Protein 1WCU (pdb70)

Radius of gyration: 14.12 Å; Cα contacts (8 Å, |Δi|>4): 412; chains: 1; bounding box: 32×27×38 Å

Structure (mmCIF, N/CA/C/O backbone):
data_1WCU
#
_entry.id   1WCU
#
_cell.length_a   30.054
_cell.length_b   57.512
_cell.length_c   76.130
_cell.angle_alpha   90.00
_cell.angle_beta   90.00
_cell.angle_gamma   90.00
#
_symmetry.space_group_name_H-M   'P 21 21 21'
#
loop_
_entity.id
_entity.type
_entity.pdbx_description
1 polymer 'NON-CATALYTIC PROTEIN 1'
2 non-polymer GLYCEROL
3 water water
#
loop_
_atom_site.group_PDB
_atom_site.id
_atom_site.type_symbol
_atom_site.label_atom_id
_atom_site.label_alt_id
_atom_site.label_comp_id
_atom_site.label_asym_id
_atom_site.label_entity_id
_atom_site.label_seq_id
_atom_site.pdbx_PDB_ins_code
_atom_site.Cartn_x
_atom_site.Cartn_y
_atom_site.Cartn_z
_atom_site.occupancy
_atom_site.B_iso_or_equiv
_atom_site.auth_seq_id
_atom_site.auth_comp_id
_atom_site.auth_asym_id
_atom_site.auth_atom_id
_atom_site.pdbx_PDB_model_num
ATOM 1 N N . VAL A 1 2 ? 17.375 53.489 -6.048 1.00 23.35 2 VAL A N 1
ATOM 2 C CA . VAL A 1 2 ? 16.468 53.072 -4.948 1.00 23.78 2 VAL A CA 1
ATOM 3 C C . VAL A 1 2 ? 16.580 54.073 -3.808 1.00 23.95 2 VAL A C 1
ATOM 4 O O . VAL A 1 2 ? 17.684 54.530 -3.487 1.00 24.58 2 VAL A O 1
ATOM 8 N N . SER A 1 3 ? 15.439 54.416 -3.210 1.00 23.85 3 SER A N 1
ATOM 9 C CA . SER A 1 3 ? 15.415 55.228 -1.988 1.00 23.71 3 SER A CA 1
ATOM 10 C C . SER A 1 3 ? 15.990 54.443 -0.803 1.00 23.30 3 SER A C 1
ATOM 11 O O . SER A 1 3 ? 16.264 53.241 -0.906 1.00 24.08 3 SER A O 1
ATOM 14 N N . ALA A 1 4 ? 16.177 55.130 0.319 1.00 22.38 4 ALA A N 1
ATOM 15 C CA . ALA A 1 4 ? 16.822 54.520 1.482 1.00 21.40 4 ALA A CA 1
ATOM 16 C C . ALA A 1 4 ? 16.010 53.338 1.990 1.00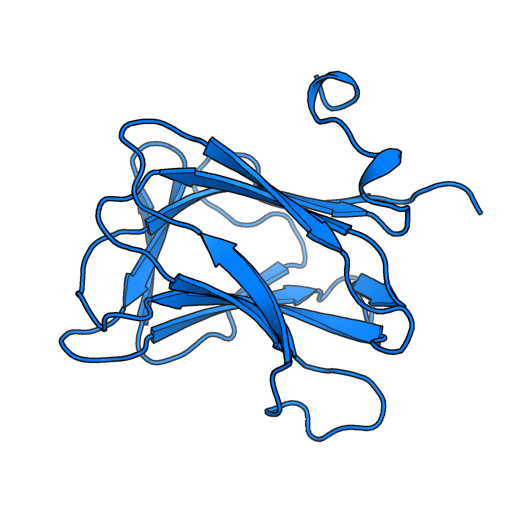 20.45 4 ALA A C 1
ATOM 17 O O . ALA A 1 4 ? 14.789 53.397 2.088 1.00 20.71 4 ALA A O 1
ATOM 19 N N . THR A 1 5 ? 16.712 52.253 2.288 1.00 19.25 5 THR A N 1
ATOM 20 C CA . THR A 1 5 ? 16.121 51.061 2.852 1.00 19.03 5 THR A CA 1
ATOM 21 C C . THR A 1 5 ? 16.712 50.926 4.248 1.00 17.81 5 THR A C 1
ATOM 22 O O . THR A 1 5 ? 17.916 51.116 4.404 1.00 17.36 5 THR A O 1
ATOM 26 N N . TYR A 1 6 ? 15.886 50.565 5.236 1.00 16.98 6 TYR A N 1
ATOM 27 C CA . TYR A 1 6 ? 16.334 50.434 6.626 1.00 16.12 6 TYR A CA 1
ATOM 28 C C . TYR A 1 6 ? 16.307 48.998 7.109 1.00 14.48 6 TYR A C 1
ATOM 29 O O . TYR A 1 6 ? 15.361 48.250 6.824 1.00 14.79 6 TYR A O 1
ATOM 38 N N . SER A 1 7 ? 17.346 48.628 7.849 1.00 12.21 7 SER A N 1
ATOM 39 C CA . SER A 1 7 ? 17.404 47.370 8.603 1.00 12.70 7 SER A CA 1
ATOM 40 C C . SER A 1 7 ? 17.353 47.748 10.080 1.00 11.14 7 SER A C 1
ATOM 41 O O . SER A 1 7 ? 18.316 48.321 10.592 1.00 11.18 7 SER A O 1
ATOM 44 N N . VAL A 1 8 ? 16.263 47.406 10.761 1.00 10.20 8 VAL A N 1
ATOM 45 C CA . VAL A 1 8 ? 16.104 47.719 12.186 1.00 9.91 8 VAL A CA 1
ATOM 46 C C . VAL A 1 8 ? 16.587 46.504 12.977 1.00 9.80 8 VAL A C 1
ATOM 47 O O . VAL A 1 8 ? 15.921 45.471 13.022 1.00 9.99 8 VAL A O 1
ATOM 51 N N . VAL A 1 9 ? 17.754 46.626 13.602 1.00 8.61 9 VAL A N 1
ATOM 52 C CA . VAL A 1 9 ? 18.415 45.485 14.248 1.00 8.61 9 VAL A CA 1
ATOM 53 C C . VAL A 1 9 ? 17.853 45.249 15.656 1.00 8.62 9 VAL A C 1
ATOM 54 O O . VAL A 1 9 ? 17.612 44.117 16.080 1.00 8.38 9 VAL A O 1
ATOM 58 N N . TYR A 1 10 ? 17.644 46.354 16.360 1.00 8.05 10 TYR A N 1
ATOM 59 C CA . TYR A 1 10 ? 17.176 46.339 17.738 1.00 8.64 10 TYR A CA 1
ATOM 60 C C . TYR A 1 10 ? 16.519 47.663 18.085 1.00 8.82 10 TYR A C 1
ATOM 61 O O . TYR A 1 10 ? 17.103 48.716 17.816 1.00 8.90 10 TYR A O 1
ATOM 70 N N . GLU A 1 11 ? 15.326 47.632 18.673 1.00 9.42 11 GLU A N 1
ATOM 71 C CA . GLU A 1 11 ? 14.665 48.845 19.147 1.00 9.55 11 GLU A CA 1
ATOM 72 C C . GLU A 1 11 ? 14.809 48.956 20.660 1.00 8.94 11 GLU A C 1
ATOM 73 O O . GLU A 1 11 ? 15.686 49.673 21.142 1.00 8.47 11 GLU A O 1
ATOM 79 N N . THR A 1 12 ? 13.969 48.219 21.384 1.00 8.56 12 THR A N 1
ATOM 80 C CA . THR A 1 12 ? 14.028 48.067 22.834 1.00 8.80 12 THR A CA 1
ATOM 81 C C . THR A 1 12 ? 13.634 46.610 23.146 1.00 8.73 12 THR A C 1
ATOM 82 O O . THR A 1 12 ? 13.445 45.816 22.222 1.00 9.08 12 THR A O 1
ATOM 86 N N . GLY A 1 13 ? 13.511 46.250 24.421 1.00 9.30 13 GLY A N 1
ATOM 87 C CA . GLY A 1 13 ? 13.112 44.896 24.785 1.00 9.88 13 GLY A CA 1
ATOM 88 C C . GLY A 1 13 ? 14.269 43.937 24.990 1.00 10.29 13 GLY A C 1
ATOM 89 O O . GLY A 1 13 ? 15.427 44.358 25.156 1.00 9.77 13 GLY A O 1
ATOM 90 N N . LYS A 1 14 ? 13.949 42.651 24.984 1.00 11.00 14 LYS A N 1
ATOM 91 C CA . LYS A 1 14 ? 14.886 41.633 25.438 1.00 12.39 14 LYS A CA 1
ATOM 92 C C . LYS A 1 14 ? 15.426 40.726 24.342 1.00 12.24 14 LYS A C 1
ATOM 93 O O . LYS A 1 14 ? 16.015 39.695 24.627 1.00 13.15 14 LYS A O 1
ATOM 99 N N . LYS A 1 15 ? 15.267 41.123 23.093 1.00 12.11 15 LYS A N 1
ATOM 100 C CA . LYS A 1 15 ? 15.866 40.355 22.016 1.00 12.93 15 LYS A CA 1
ATOM 101 C C . LYS A 1 15 ? 16.214 41.196 20.800 1.00 12.00 15 LYS A C 1
ATOM 102 O O . LYS A 1 15 ? 15.614 42.230 20.541 1.00 12.04 15 LYS A O 1
ATOM 108 N N . LEU A 1 16 ? 17.197 40.724 20.046 1.00 12.40 16 LEU A N 1
ATOM 109 C CA . LEU A 1 16 ? 17.429 41.256 18.712 1.00 11.94 16 LEU A CA 1
ATOM 110 C C . LEU A 1 16 ? 16.230 40.959 17.830 1.00 12.33 16 LEU A C 1
ATOM 111 O O . LEU A 1 16 ? 15.507 39.977 18.050 1.00 12.38 16 LEU A O 1
ATOM 116 N N . ASN A 1 17 ? 15.998 41.793 16.828 1.00 12.27 17 ASN A N 1
ATOM 117 C CA . ASN A 1 17 ? 14.974 41.503 15.835 1.00 12.67 17 ASN A CA 1
ATOM 118 C C . ASN A 1 17 ? 15.293 40.267 15.001 1.00 12.21 17 ASN A C 1
ATOM 119 O O . ASN A 1 17 ? 16.438 39.795 14.963 1.00 10.70 17 AS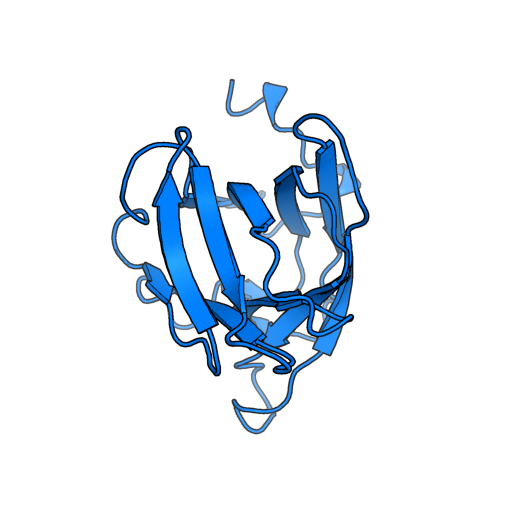N A O 1
ATOM 124 N N . SER A 1 18 ? 14.265 39.742 14.338 1.00 13.05 18 SER A N 1
ATOM 125 C CA . SER A 1 18 ? 14.399 38.529 13.532 1.00 13.28 18 SER A CA 1
ATOM 126 C C . SER A 1 18 ? 15.543 38.646 12.533 1.00 11.85 18 SER A C 1
ATOM 127 O O . SER A 1 18 ? 15.639 39.629 11.802 1.00 12.87 18 SER A O 1
ATOM 130 N N . GLY A 1 19 ? 16.405 37.630 12.509 1.00 12.26 19 GLY A N 1
ATOM 131 C CA . GLY A 1 19 ? 17.472 37.532 11.510 1.00 11.75 19 GLY A CA 1
ATOM 132 C C . GLY A 1 19 ? 18.736 38.332 11.802 1.00 11.09 19 GLY A C 1
ATOM 133 O O . GLY A 1 19 ? 19.511 38.605 10.889 1.00 11.18 19 GLY A O 1
ATOM 134 N N . PHE A 1 20 ? 18.950 38.682 13.067 1.00 10.62 20 PHE A N 1
ATOM 135 C CA . PHE A 1 20 ? 20.197 39.309 13.523 1.00 10.80 20 PHE A CA 1
ATOM 136 C C . PHE A 1 20 ? 20.755 38.482 14.659 1.00 11.55 20 PHE A C 1
ATOM 137 O O . PHE A 1 20 ? 20.004 37.926 15.468 1.00 13.17 20 PHE A O 1
ATOM 145 N N . ASP A 1 21 ? 22.075 38.360 14.707 1.00 10.54 21 ASP A N 1
ATOM 146 C CA . ASP A 1 21 ? 22.734 37.553 15.738 1.00 10.25 21 ASP A CA 1
ATOM 147 C C . ASP A 1 21 ? 24.011 38.273 16.172 1.00 9.79 21 ASP A C 1
ATOM 148 O O . ASP A 1 21 ? 24.552 39.090 15.443 1.00 10.31 21 ASP A O 1
ATOM 153 N N . ASN A 1 22 ? 24.485 37.970 17.372 1.00 8.65 22 ASN A N 1
ATOM 154 C CA . ASN A 1 22 ? 25.712 38.534 17.899 1.00 8.51 22 ASN A CA 1
ATOM 155 C C . ASN A 1 22 ? 26.858 37.554 17.713 1.00 7.95 22 ASN A C 1
ATOM 156 O O . ASN A 1 22 ? 26.847 36.457 18.293 1.00 8.28 22 ASN A O 1
ATOM 161 N N . TRP A 1 23 ? 27.823 37.949 16.885 1.00 7.18 23 TRP A N 1
ATOM 162 C CA . TRP A 1 23 ? 29.058 37.200 16.613 1.00 7.44 23 TRP A CA 1
ATOM 163 C C . TRP A 1 23 ? 30.299 37.925 17.201 1.00 7.46 23 TRP A C 1
ATOM 164 O O . TRP A 1 23 ? 31.408 37.893 16.649 1.00 8.05 23 TRP A O 1
ATOM 175 N N . GLY A 1 24 ? 30.092 38.596 18.335 1.00 7.78 24 GLY A N 1
ATOM 176 C CA . GLY A 1 24 ? 31.172 39.321 19.001 1.00 8.09 24 GLY A CA 1
ATOM 177 C C . GLY A 1 24 ? 32.137 38.441 19.757 1.00 8.50 24 GLY A C 1
ATOM 178 O O . GLY A 1 24 ? 32.187 37.251 19.558 1.00 9.68 24 GLY A O 1
ATOM 179 N N . TRP A 1 25 ? 32.939 39.042 20.616 1.00 7.73 25 TRP A N 1
ATOM 180 C CA . TRP A 1 25 ? 34.026 38.341 21.272 1.00 7.99 25 TRP A CA 1
ATOM 181 C C . TRP A 1 25 ? 34.408 39.024 22.583 1.00 8.22 25 TRP A C 1
ATOM 182 O O . TRP A 1 25 ? 34.213 40.218 22.771 1.00 7.77 25 TRP A O 1
ATOM 193 N N . ASP A 1 26 ? 34.946 38.222 23.499 1.00 8.21 26 ASP A N 1
ATOM 194 C CA . ASP A 1 26 ? 35.483 38.720 24.771 1.00 8.12 26 ASP A CA 1
ATOM 195 C C . ASP A 1 26 ? 34.464 39.605 25.518 1.00 7.68 26 ASP A C 1
ATOM 196 O O . ASP A 1 26 ? 34.809 40.606 26.137 1.00 7.71 26 ASP A O 1
ATOM 201 N N . SER A 1 27 ? 33.212 39.181 25.493 1.00 8.19 27 SER A N 1
ATOM 202 C CA . SER A 1 27 ? 32.124 39.984 26.043 1.00 8.25 27 SER A CA 1
ATOM 203 C C . SER A 1 27 ? 30.882 39.166 26.304 1.00 8.56 27 SER A C 1
ATOM 204 O O . SER A 1 27 ? 30.792 38.003 25.898 1.00 8.85 27 SER A O 1
ATOM 207 N N . LYS A 1 28 ? 29.914 39.792 26.972 1.00 9.21 28 LYS A N 1
ATOM 208 C CA . LYS A 1 28 ? 28.593 39.190 27.127 1.00 10.35 28 LYS A CA 1
ATOM 209 C C . LYS A 1 28 ? 27.560 40.287 26.724 0.0000 8.63 28 LYS A C 1
ATOM 210 O O . LYS A 1 28 ? 27.648 41.449 27.081 1.00 10.31 28 LYS A O 1
ATOM 216 N N . MET A 1 29 ? 26.664 39.845 25.845 1.00 9.58 29 MET A N 1
ATOM 217 C CA . MET A 1 29 ? 25.498 40.632 25.463 1.00 9.78 29 MET A CA 1
ATOM 218 C C . MET A 1 29 ? 24.330 40.234 26.340 1.00 9.26 29 MET A C 1
ATOM 219 O O . MET A 1 29 ? 23.999 39.045 26.430 1.00 10.83 29 MET A O 1
ATOM 224 N N . SER A 1 30 ? 23.742 41.212 27.012 1.00 9.04 30 SER A N 1
ATOM 225 C CA . SER A 1 30 ? 22.580 40.979 27.850 1.00 9.02 30 SER A CA 1
ATOM 226 C C . SER A 1 30 ? 21.515 42.015 27.555 1.00 9.01 30 SER A C 1
ATOM 227 O O . SER A 1 30 ? 21.723 42.905 26.723 1.00 9.18 30 SER A O 1
ATOM 230 N N . PHE A 1 31 ? 20.381 41.891 28.238 1.00 9.89 31 PHE A N 1
ATOM 231 C CA . PHE A 1 31 ? 19.253 42.785 28.051 1.00 10.40 31 PHE A CA 1
ATOM 232 C C . PHE A 1 31 ? 18.742 43.247 29.410 1.00 11.26 31 PHE A C 1
ATOM 233 O O . PHE A 1 31 ? 18.207 42.451 30.183 1.00 12.81 31 PHE A O 1
ATOM 241 N N . LYS A 1 32 ? 18.975 44.521 29.701 1.00 11.63 32 LYS A N 1
ATOM 242 C CA . LYS A 1 32 ? 18.605 45.111 30.989 1.00 11.99 32 LYS A CA 1
ATOM 243 C C . LYS A 1 32 ? 18.262 46.562 30.782 1.00 12.28 32 LYS A C 1
ATOM 244 O O . LYS A 1 32 ? 18.743 47.187 29.833 1.00 11.58 32 LYS A O 1
ATOM 250 N N . ASP A 1 33 ? 17.431 47.122 31.660 1.00 12.82 33 ASP A N 1
ATOM 251 C CA . ASP A 1 33 ? 17.056 48.524 31.572 1.00 12.56 33 ASP A CA 1
ATOM 252 C C . ASP A 1 33 ? 16.522 48.856 30.178 1.00 11.87 33 ASP A C 1
ATOM 253 O O . ASP A 1 33 ? 16.777 49.927 29.627 1.00 11.04 33 ASP A O 1
ATOM 261 N N . ASN A 1 34 ? 15.759 47.917 29.631 1.00 10.61 34 ASN A N 1
ATOM 262 C CA . ASN A 1 34 ? 15.103 48.076 28.330 1.00 10.20 34 ASN A CA 1
ATOM 263 C C . ASN A 1 34 ? 16.051 48.495 27.220 1.00 9.88 34 ASN A C 1
ATOM 264 O O . ASN A 1 34 ? 15.718 49.316 26.367 1.00 10.03 34 ASN A O 1
ATOM 269 N N . SER A 1 35 ? 17.239 47.898 27.241 1.00 9.42 35 SER A N 1
ATOM 270 C CA . SER A 1 35 ? 18.279 48.132 26.258 1.00 9.49 35 SER A CA 1
ATOM 271 C C . SER A 1 35 ? 19.050 46.850 25.987 1.00 9.14 35 SER A C 1
ATOM 272 O O . SER A 1 35 ? 18.919 45.862 26.705 1.00 8.76 35 SER A O 1
ATOM 276 N N . LEU A 1 36 ? 19.856 46.897 24.924 1.00 8.38 36 LEU A N 1
ATOM 277 C CA . LEU A 1 36 ? 20.806 45.854 24.568 1.00 8.54 36 LEU A CA 1
ATOM 278 C C . LEU A 1 36 ? 22.101 46.279 25.214 1.00 8.33 36 LEU A C 1
ATOM 279 O O . LEU A 1 36 ? 22.554 47.400 25.015 1.00 8.77 36 LEU A O 1
ATOM 284 N N . VAL A 1 37 ? 22.696 45.398 25.995 1.00 8.09 37 VAL A N 1
ATOM 285 C CA . VAL A 1 37 ? 23.860 45.753 26.808 1.00 8.08 37 VAL A CA 1
ATOM 286 C C . VAL A 1 37 ? 25.087 44.955 26.382 1.00 8.03 37 VAL A C 1
ATOM 287 O O . VAL A 1 37 ? 25.062 43.717 26.376 1.00 8.59 37 VAL A O 1
ATOM 291 N N . LEU A 1 38 ? 26.159 45.675 26.055 1.00 7.32 38 LEU A N 1
ATOM 292 C CA . LEU A 1 38 ? 27.502 45.095 25.907 1.00 7.54 38 LEU A CA 1
ATOM 293 C C . LEU A 1 38 ? 28.248 45.288 27.206 1.00 7.18 38 LEU A C 1
ATOM 294 O O . LEU A 1 38 ? 28.404 46.425 27.660 1.00 7.14 38 LEU A O 1
ATOM 299 N N . THR A 1 39 ? 28.725 44.193 27.790 1.00 7.77 39 THR A N 1
ATOM 300 C CA . THR A 1 39 ? 29.687 44.270 28.884 1.00 8.34 39 THR A CA 1
ATOM 301 C C . THR A 1 39 ? 30.912 43.463 28.465 1.00 7.95 39 THR A C 1
ATOM 302 O O . THR A 1 39 ? 30.836 42.237 28.328 1.00 8.56 39 THR A O 1
ATOM 306 N N . ALA A 1 40 ? 32.018 44.145 28.182 1.00 7.98 40 ALA A N 1
ATOM 307 C CA . ALA A 1 40 ? 33.260 43.447 27.823 1.00 8.45 40 ALA A CA 1
ATOM 308 C C . ALA A 1 40 ? 33.748 42.673 29.037 1.00 8.23 40 ALA A C 1
ATOM 309 O O . ALA A 1 40 ? 33.599 43.137 30.165 1.00 8.69 40 ALA A O 1
ATOM 311 N N . ASP A 1 41 ? 34.334 41.503 28.813 1.00 7.96 41 ASP A N 1
ATOM 312 C CA . ASP A 1 41 ? 34.850 40.685 29.910 1.00 8.99 41 ASP A CA 1
ATOM 313 C C . ASP A 1 41 ? 35.968 41.464 30.619 1.00 9.35 41 ASP A C 1
ATOM 314 O O . ASP A 1 41 ? 36.587 42.359 30.031 1.00 8.57 41 ASP A O 1
ATOM 319 N N . PRO A 1 42 ? 36.224 41.151 31.897 1.00 9.77 42 PRO A N 1
ATOM 320 C CA . PRO A 1 42 ? 37.231 41.907 32.626 1.00 10.28 42 PRO A CA 1
ATOM 321 C C . PRO A 1 42 ? 38.569 42.040 31.894 1.00 10.35 42 PRO A C 1
ATOM 322 O O . PRO A 1 42 ? 39.138 41.057 31.423 1.00 10.89 42 PRO A O 1
ATOM 326 N N . ASP A 1 43 ? 39.036 43.286 31.796 1.00 10.71 43 ASP A N 1
ATOM 327 C CA . ASP A 1 43 ? 40.311 43.665 31.166 1.00 10.81 43 ASP A CA 1
ATOM 328 C C . ASP A 1 43 ? 40.404 43.389 29.666 1.00 9.98 43 ASP A C 1
ATOM 329 O O . ASP A 1 43 ? 41.485 43.486 29.093 1.00 10.09 43 ASP A O 1
ATOM 334 N N . GLU A 1 44 ? 39.272 43.114 29.010 1.00 9.22 44 GLU A N 1
ATOM 335 C CA . GLU A 1 44 ? 39.282 42.816 27.574 1.00 9.15 44 GLU A CA 1
ATOM 336 C C . GLU A 1 44 ? 38.675 43.907 26.705 1.00 8.34 44 GLU A C 1
ATOM 337 O O . GLU A 1 44 ? 37.746 44.615 27.105 1.00 8.22 44 GLU A O 1
ATOM 343 N N . TYR A 1 45 ? 39.208 44.021 25.491 1.00 7.90 45 TYR A N 1
ATOM 344 C CA . TYR A 1 45 ? 38.714 44.903 24.430 1.00 8.19 45 TYR A CA 1
ATOM 345 C C . TYR A 1 45 ? 37.575 44.150 23.767 1.00 8.31 45 TYR A C 1
ATOM 346 O O . TYR A 1 45 ? 37.695 43.657 22.652 1.00 8.61 45 TYR A O 1
ATOM 355 N N . GLY A 1 46 ? 36.463 44.043 24.485 1.00 7.18 46 GLY A N 1
ATOM 356 C CA . GLY A 1 46 ? 35.362 43.190 24.075 1.00 7.48 46 GLY A CA 1
ATOM 357 C C . GLY A 1 46 ? 34.365 43.903 23.197 1.00 7.24 46 GLY A C 1
ATOM 358 O O . GLY A 1 46 ? 34.235 45.123 23.273 1.00 7.74 46 GLY A O 1
ATOM 359 N N . ALA A 1 47 ? 33.637 43.121 22.414 1.00 6.77 47 ALA A N 1
ATOM 360 C CA . ALA A 1 47 ? 32.735 43.641 21.388 1.00 7.07 47 ALA A CA 1
ATOM 361 C C . ALA A 1 47 ? 31.467 42.834 21.253 1.00 7.05 47 ALA A C 1
ATOM 362 O O . ALA A 1 47 ? 31.469 41.618 21.451 1.00 7.01 47 ALA A O 1
ATOM 364 N N . ILE A 1 48 ? 30.401 43.510 20.829 1.00 6.75 48 ILE A N 1
ATOM 365 C CA . ILE A 1 48 ? 29.335 42.827 20.096 1.00 7.11 48 ILE A CA 1
ATOM 366 C C . ILE A 1 48 ? 29.593 43.022 18.603 1.00 6.91 48 ILE A C 1
ATOM 367 O O . ILE A 1 48 ? 30.240 43.993 18.193 1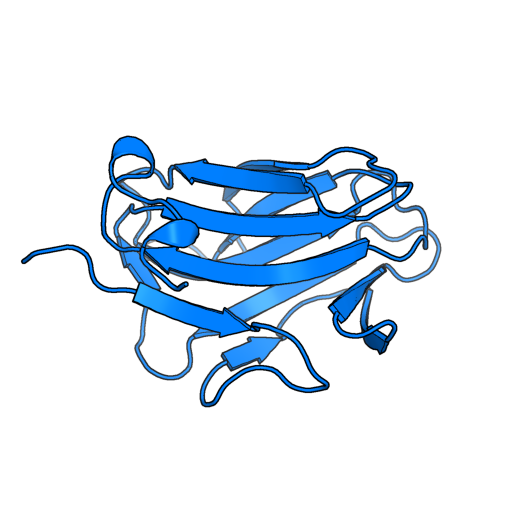.00 7.06 48 ILE A O 1
ATOM 372 N N . SER A 1 49 ? 29.132 42.087 17.787 1.00 6.82 49 SER A N 1
ATOM 373 C CA . SER A 1 49 ? 29.220 42.228 16.332 1.00 6.60 49 SER A CA 1
ATOM 374 C C . SER A 1 49 ? 27.913 41.691 15.747 1.00 6.62 49 SER A C 1
ATOM 375 O O . SER A 1 49 ? 27.654 40.476 15.759 1.00 6.99 49 SER A O 1
ATOM 378 N N . LEU A 1 50 ? 27.061 42.606 15.296 1.00 6.37 50 LEU A N 1
ATOM 379 C CA . LEU A 1 50 ? 25.692 42.262 14.971 1.00 6.95 50 LEU A CA 1
ATOM 380 C C . LEU A 1 50 ? 25.610 41.909 13.492 1.00 6.52 50 LEU A C 1
ATOM 381 O O . LEU A 1 50 ? 25.705 42.778 12.606 1.00 6.25 50 LEU A O 1
ATOM 386 N N . LYS A 1 51 ? 25.468 40.611 13.262 1.00 7.07 51 LYS A N 1
ATOM 387 C CA . LYS A 1 51 ? 25.457 39.978 11.938 1.00 7.29 51 LYS A CA 1
ATOM 388 C C . LYS A 1 51 ? 24.049 39.949 11.365 1.00 7.73 51 LYS A C 1
ATOM 389 O O . LYS A 1 51 ? 23.102 39.558 12.040 1.00 7.45 51 LYS A O 1
ATOM 395 N N . ASN A 1 52 ? 23.936 40.397 10.115 1.00 8.39 52 ASN A N 1
ATOM 396 C CA . ASN A 1 52 ? 22.695 40.308 9.342 1.00 9.11 52 ASN A CA 1
ATOM 397 C C . ASN A 1 52 ? 22.592 38.927 8.708 1.00 9.39 52 ASN A C 1
ATOM 398 O O . ASN A 1 52 ? 23.396 38.583 7.847 1.00 9.96 52 ASN A O 1
ATOM 403 N N . LEU A 1 53 ? 21.594 38.157 9.145 1.00 10.05 53 LEU A N 1
ATOM 404 C CA . LEU A 1 53 ? 21.293 36.843 8.573 1.00 11.56 53 LEU A CA 1
ATOM 405 C C . LEU A 1 53 ? 20.155 36.889 7.562 1.00 12.86 53 LEU A C 1
ATOM 406 O O . LEU A 1 53 ? 19.833 35.863 6.959 1.00 14.60 53 LEU A O 1
ATOM 411 N N . ASN A 1 54 ? 19.559 38.061 7.370 1.00 13.11 54 ASN A N 1
ATOM 412 C CA . ASN A 1 54 ? 18.452 38.209 6.417 1.00 13.96 54 ASN A CA 1
ATOM 413 C C . ASN A 1 54 ? 18.993 38.317 4.989 1.00 15.23 54 ASN A C 1
ATOM 414 O O . ASN A 1 54 ? 18.442 37.725 4.046 1.00 17.18 54 ASN A O 1
ATOM 419 N N . SER A 1 55 ? 20.083 39.061 4.823 1.00 14.23 55 SER A N 1
ATOM 420 C CA . SER A 1 55 ? 20.758 39.220 3.525 1.00 14.18 55 SER A CA 1
ATOM 421 C C . SER A 1 55 ? 22.240 38.968 3.738 1.00 13.64 55 SER A C 1
ATOM 422 O O . SER A 1 55 ? 22.709 39.003 4.871 1.00 13.78 55 SER A O 1
ATOM 426 N N . ASN A 1 56 ? 22.978 38.763 2.653 1.00 12.66 56 ASN A N 1
ATOM 427 C CA . ASN A 1 56 ? 24.397 38.549 2.732 1.00 12.38 56 ASN A CA 1
ATOM 428 C C . ASN A 1 56 ? 25.120 39.792 3.250 1.00 10.40 56 ASN A C 1
ATOM 429 O O . ASN A 1 56 ? 26.184 39.662 3.836 1.00 10.89 56 ASN A O 1
ATOM 437 N N . TYR A 1 57 ? 24.552 40.984 3.036 1.00 9.26 57 TYR A N 1
ATOM 438 C CA . TYR A 1 57 ? 25.126 42.241 3.546 1.00 8.86 57 TYR A CA 1
ATOM 439 C C . TYR A 1 57 ? 24.034 43.170 4.040 1.00 8.49 57 TYR A C 1
ATOM 440 O O . TYR A 1 57 ? 22.892 43.080 3.596 1.00 7.91 57 TYR A O 1
ATOM 449 N N . TYR A 1 58 ? 24.375 44.062 4.968 1.00 6.95 58 TYR A N 1
ATOM 450 C CA . TYR A 1 58 ? 23.532 45.223 5.245 1.00 7.04 58 TYR A CA 1
ATOM 451 C C . TYR A 1 58 ? 23.385 46.058 3.983 1.00 7.53 58 TYR A C 1
ATOM 452 O O . TYR A 1 58 ? 22.278 46.402 3.587 1.00 7.32 58 TYR A O 1
ATOM 461 N N . GLY A 1 59 ? 24.516 46.387 3.375 1.00 7.14 59 GLY A N 1
ATOM 462 C CA . GLY A 1 59 ? 24.562 47.222 2.188 1.00 7.26 59 GLY A CA 1
ATOM 463 C C . GLY A 1 59 ? 25.969 47.687 1.939 1.00 7.26 59 GLY A C 1
ATOM 464 O O . GLY A 1 59 ? 26.905 47.222 2.590 1.00 7.84 59 GLY A O 1
ATOM 465 N N . LYS A 1 60 ? 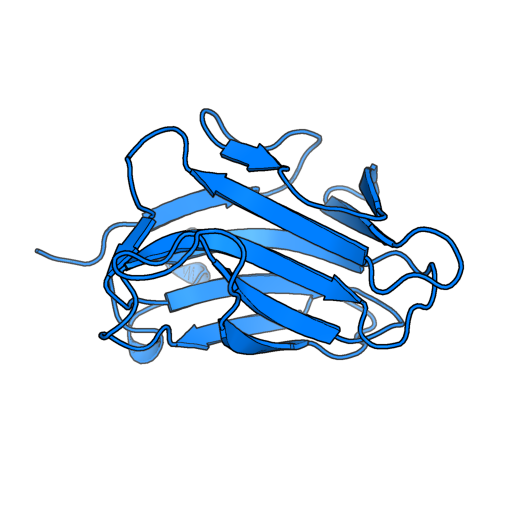26.124 48.591 0.979 1.00 7.96 60 LYS A N 1
ATOM 466 C CA . LYS A 1 60 ? 27.416 49.135 0.573 1.00 9.00 60 LYS A CA 1
ATOM 467 C C . LYS A 1 60 ? 27.367 50.623 0.877 1.00 8.86 60 LYS A C 1
ATOM 468 O O . LYS A 1 60 ? 26.537 51.346 0.339 1.00 9.39 60 LYS A O 1
ATOM 474 N N . GLY A 1 61 ? 28.247 51.084 1.751 1.00 8.21 61 GLY A N 1
ATOM 475 C CA . GLY A 1 61 ? 28.117 52.441 2.288 1.00 8.57 61 GLY A CA 1
ATOM 476 C C . GLY A 1 61 ? 26.890 52.545 3.174 1.00 8.47 61 GLY A C 1
ATOM 477 O O . GLY A 1 61 ? 26.479 51.560 3.781 1.00 9.23 61 GLY A O 1
ATOM 478 N N . GLY A 1 62 ? 26.310 53.735 3.247 1.00 8.28 62 GLY A N 1
ATOM 479 C CA . GLY A 1 62 ? 25.122 53.980 4.058 1.00 8.74 62 GLY A CA 1
ATOM 480 C C . GLY A 1 62 ? 25.423 54.646 5.394 1.00 8.11 62 GLY A C 1
ATOM 481 O O . GLY A 1 62 ? 26.441 55.335 5.557 1.00 8.64 62 GLY A O 1
ATOM 482 N N . CYS A 1 63 ? 24.520 54.425 6.345 1.00 8.11 63 CYS A N 1
ATOM 483 C CA . CYS A 1 63 ? 24.574 55.088 7.641 1.00 8.00 63 CYS A CA 1
ATOM 484 C C . CYS A 1 63 ? 24.206 54.110 8.735 1.00 8.05 63 CYS A C 1
ATOM 485 O O . CYS A 1 63 ? 23.227 53.363 8.597 1.00 7.75 63 CYS A O 1
ATOM 488 N N . ILE A 1 64 ? 24.979 54.122 9.812 1.00 7.95 64 ILE 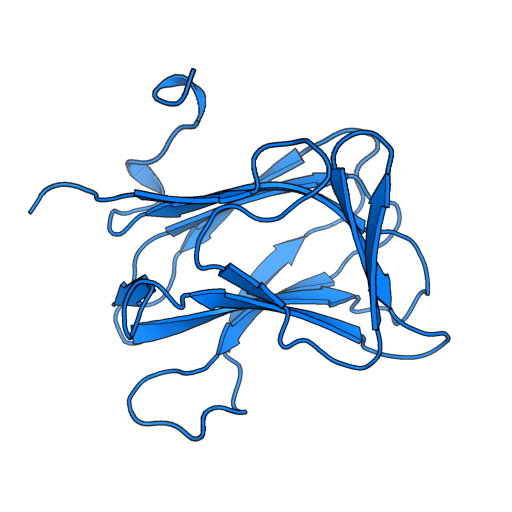A N 1
ATOM 489 C CA . ILE A 1 64 ? 24.646 53.382 11.020 1.00 8.03 64 ILE A CA 1
ATOM 490 C C . ILE A 1 64 ? 24.204 54.385 12.086 1.00 7.79 64 ILE A C 1
ATOM 491 O O . ILE A 1 64 ? 24.958 55.298 12.441 1.00 8.53 64 ILE A O 1
ATOM 496 N N . TYR A 1 65 ? 22.991 54.193 12.595 1.00 7.63 65 TYR A N 1
ATOM 497 C CA . TYR A 1 65 ? 22.404 54.996 13.670 1.00 7.57 65 TYR A CA 1
ATOM 498 C C . TYR A 1 65 ? 22.236 54.114 14.896 1.00 7.72 65 TYR A C 1
ATOM 499 O O . TYR A 1 65 ? 21.835 52.945 14.780 1.00 8.10 65 TYR A O 1
ATOM 508 N N . LEU A 1 66 ? 22.522 54.662 16.071 1.00 7.27 66 LEU A N 1
ATOM 509 C CA . LEU A 1 66 ? 22.091 54.051 17.338 1.00 7.55 66 LEU A CA 1
ATOM 510 C C . LEU A 1 66 ? 22.114 55.078 18.451 1.00 7.65 66 LEU A C 1
ATOM 511 O O . LEU A 1 66 ? 22.706 56.166 18.299 1.00 7.54 66 LEU A O 1
ATOM 516 N N . GLN A 1 67 ? 21.473 54.718 19.553 1.00 7.03 67 GLN A N 1
ATOM 517 C CA . GLN A 1 67 ? 21.562 55.480 20.799 1.00 8.24 67 GLN A CA 1
ATOM 518 C C . GLN A 1 67 ? 22.368 54.686 21.829 1.00 7.71 67 GLN A C 1
ATOM 519 O O . GLN A 1 67 ? 22.208 53.466 21.953 1.00 8.04 67 GLN A O 1
ATOM 525 N N . VAL A 1 68 ? 23.223 55.399 22.561 1.00 7.55 68 VAL A N 1
ATOM 526 C CA . VAL A 1 68 ? 24.079 54.784 23.581 1.00 7.90 68 VAL A CA 1
ATOM 527 C C . VAL A 1 68 ? 23.976 55.568 24.887 1.00 7.95 68 VAL A C 1
ATOM 528 O O . VAL A 1 68 ? 23.930 56.805 24.868 1.00 8.51 68 VAL A O 1
ATOM 532 N N . LYS A 1 69 ? 23.953 54.840 26.012 1.00 7.84 69 LYS A N 1
ATOM 533 C CA . LYS A 1 69 ? 24.059 55.390 27.366 1.00 8.51 69 LYS A CA 1
ATOM 534 C C . LYS A 1 69 ? 25.121 54.568 28.056 1.00 7.73 69 LYS A C 1
ATOM 535 O O . LYS A 1 69 ? 25.026 53.345 28.091 1.00 7.93 69 LYS A O 1
ATOM 541 N N . THR A 1 70 ? 26.141 55.215 28.608 1.00 7.89 70 THR A N 1
ATOM 542 C CA . THR A 1 70 ? 27.246 54.489 29.237 1.00 8.07 70 THR A CA 1
ATOM 543 C C . THR A 1 70 ? 28.185 55.411 29.995 1.00 8.08 70 THR A C 1
ATOM 544 O O . THR A 1 70 ? 28.288 56.598 29.678 1.00 8.16 70 THR A O 1
ATOM 548 N N . GLU A 1 71 ? 28.904 54.833 30.960 1.00 8.98 71 GLU A N 1
ATOM 549 C CA . GLU A 1 71 ? 29.989 55.519 31.658 1.00 9.92 71 GLU A CA 1
ATOM 550 C C . GLU A 1 71 ? 31.376 55.263 31.054 1.00 10.15 71 GLU A C 1
ATOM 551 O O . GLU A 1 71 ? 32.368 55.844 31.493 1.00 11.70 71 GLU A O 1
ATOM 561 N N . THR A 1 72 ? 31.466 54.391 30.049 1.00 8.79 72 THR A N 1
ATOM 562 C CA . THR A 1 72 ? 32.716 54.179 29.343 1.00 9.33 72 THR A CA 1
ATOM 563 C C . THR A 1 72 ? 32.641 54.845 27.944 1.00 8.83 72 THR A C 1
ATOM 564 O O . THR A 1 72 ? 31.900 55.803 27.747 1.00 9.36 72 THR A O 1
ATOM 568 N N . GLU A 1 73 ? 33.456 54.376 27.010 1.00 9.45 73 GLU A N 1
ATOM 569 C CA . GLU A 1 73 ? 33.562 54.961 25.680 1.00 9.88 73 GLU A CA 1
ATOM 570 C C . GLU A 1 73 ? 34.117 53.900 24.758 1.00 9.10 73 GLU A C 1
ATOM 571 O O . GLU A 1 73 ? 34.586 52.851 25.214 1.00 8.89 73 GLU A O 1
ATOM 577 N N . GLY A 1 74 ? 34.119 54.174 23.463 1.00 7.94 74 GLY A N 1
ATOM 578 C CA . GLY A 1 74 ? 34.650 53.189 22.546 1.00 8.35 74 GLY A CA 1
ATOM 579 C C . GLY A 1 74 ? 34.417 53.456 21.085 1.00 8.43 74 GLY A C 1
ATOM 580 O O . GLY A 1 74 ? 34.243 54.591 20.677 1.00 8.44 74 GLY A O 1
ATOM 581 N N . LEU A 1 75 ? 34.457 52.381 20.294 1.00 8.92 75 LEU A N 1
ATOM 582 C CA . LEU A 1 75 ? 34.457 52.454 18.843 1.00 8.94 75 LEU A CA 1
ATOM 583 C C . LEU A 1 75 ? 33.293 51.700 18.235 1.00 9.05 75 LEU A C 1
ATOM 584 O O . LEU A 1 75 ? 32.810 50.706 18.786 1.00 8.85 75 LEU A O 1
ATOM 589 N N . VAL A 1 76 ? 32.813 52.214 17.109 1.00 7.98 76 VAL A N 1
ATOM 590 C CA . VAL A 1 76 ? 31.873 51.517 16.226 1.00 8.24 76 VAL A CA 1
ATOM 591 C C . VAL A 1 76 ? 32.607 51.215 14.914 1.00 7.76 76 VAL A C 1
ATOM 592 O O . VAL A 1 76 ? 33.316 52.061 14.358 1.00 8.24 76 VAL A O 1
ATOM 596 N N . LYS A 1 77 ? 32.471 49.974 14.457 1.00 7.19 77 LYS A N 1
ATOM 597 C CA . LYS A 1 77 ? 33.197 49.494 13.291 1.00 7.76 77 LYS A CA 1
ATOM 598 C C . LYS A 1 77 ? 32.271 48.642 12.430 1.00 6.68 77 LYS A C 1
ATOM 599 O O . LYS A 1 77 ? 31.188 48.256 12.858 1.00 7.20 77 LYS A O 1
ATOM 605 N N . VAL A 1 78 ? 32.738 48.312 11.235 1.00 7.21 78 VAL A N 1
ATOM 606 C CA . VAL A 1 78 ? 32.126 47.271 10.409 1.00 6.90 78 VAL A CA 1
ATOM 607 C C . VAL A 1 78 ? 33.150 46.169 10.119 1.00 6.58 78 VAL A C 1
ATOM 608 O O . VAL A 1 78 ? 34.356 46.417 10.128 1.00 7.02 78 VAL A O 1
ATOM 612 N N . GLN A 1 79 ? 32.661 44.946 9.924 1.00 6.41 79 GLN A N 1
ATOM 613 C CA . GLN A 1 79 ? 33.492 43.854 9.448 1.00 6.60 79 GLN A CA 1
ATOM 614 C C . GLN A 1 79 ? 32.670 42.987 8.482 1.00 6.55 79 GLN A C 1
ATOM 615 O O . GLN A 1 79 ? 31.559 43.353 8.089 1.00 7.15 79 GLN A O 1
ATOM 621 N N . GLY A 1 80 ? 33.220 41.863 8.046 1.00 6.26 80 GLY A N 1
ATOM 622 C CA . GLY A 1 80 ? 32.593 41.075 6.988 1.00 6.70 80 GLY A CA 1
ATOM 623 C C . GLY A 1 80 ? 32.489 41.885 5.707 1.00 6.91 80 GLY A C 1
ATOM 624 O O . GLY A 1 80 ? 31.488 41.804 4.984 1.00 8.31 80 GLY A O 1
ATOM 625 N N . VAL A 1 81 ? 33.540 42.649 5.419 1.00 6.81 81 VAL A N 1
ATOM 626 C CA . VAL A 1 81 ? 33.559 43.544 4.266 1.00 6.90 81 VAL A CA 1
ATOM 627 C C . VAL A 1 81 ? 33.980 42.783 3.011 1.00 6.75 81 VAL A C 1
ATOM 628 O O . VAL A 1 81 ? 34.974 42.056 2.999 1.00 6.53 81 VAL A O 1
ATOM 632 N N . ARG A 1 82 ? 33.198 42.931 1.946 1.00 7.03 82 ARG A N 1
ATOM 633 C CA . ARG A 1 82 ? 33.468 42.217 0.701 1.00 7.07 82 ARG A CA 1
ATOM 634 C C . ARG A 1 82 ? 34.835 42.643 0.198 1.00 8.41 82 ARG A C 1
ATOM 635 O O . ARG A 1 82 ? 35.152 43.913 0.084 1.00 7.44 82 ARG A O 1
ATOM 643 N N . GLY A 1 83 ? 35.646 41.655 -0.146 1.00 6.87 83 GLY A N 1
ATOM 644 C CA . GLY A 1 83 ? 37.017 41.875 -0.618 1.00 7.62 83 GLY A CA 1
ATOM 645 C C . GLY A 1 83 ? 38.082 41.616 0.434 1.00 7.42 83 GLY A C 1
ATOM 646 O O . GLY A 1 83 ? 39.255 41.552 0.129 1.00 7.48 83 GLY A O 1
ATOM 647 N N . TYR A 1 84 ? 37.659 41.446 1.682 1.00 7.08 84 TYR A N 1
ATOM 648 C CA . TYR A 1 84 ? 38.573 41.303 2.832 1.00 6.98 84 TYR A CA 1
ATOM 649 C C . TYR A 1 84 ? 38.358 40.006 3.594 1.00 7.32 84 TYR A C 1
ATOM 650 O O . TYR A 1 84 ? 37.322 39.373 3.502 1.00 7.42 84 TYR A O 1
ATOM 659 N N . ASP A 1 85 ? 39.340 39.645 4.408 1.00 7.72 85 ASP A N 1
ATOM 660 C CA . ASP A 1 85 ? 39.122 38.665 5.449 1.00 8.19 85 ASP A CA 1
ATOM 661 C C . ASP A 1 85 ? 37.968 39.165 6.331 1.00 7.69 85 ASP A C 1
ATOM 662 O O . ASP A 1 85 ? 37.950 40.341 6.719 1.00 7.31 85 ASP A O 1
ATOM 670 N N . GLU A 1 86 ? 37.035 38.282 6.699 1.00 7.72 86 GLU A N 1
ATOM 671 C CA . GLU A 1 86 ? 35.894 38.719 7.497 1.00 8.43 86 GLU A CA 1
ATOM 672 C C . GLU A 1 86 ? 36.292 39.292 8.848 1.00 8.08 86 GLU A C 1
ATOM 673 O O . GLU A 1 86 ? 35.569 40.112 9.410 1.00 7.88 86 GLU A O 1
ATOM 679 N N . THR A 1 87 ? 37.438 38.872 9.369 1.00 8.81 87 THR A N 1
ATOM 680 C CA . THR A 1 87 ? 37.925 39.356 10.669 1.00 8.95 87 THR A CA 1
ATOM 681 C C . THR A 1 87 ? 38.434 40.792 10.638 1.00 9.33 87 THR A C 1
ATOM 682 O O . THR A 1 87 ? 38.538 41.435 11.686 1.00 10.56 87 THR A O 1
ATOM 686 N N . GLU A 1 88 ? 38.796 41.322 9.471 1.00 8.13 88 GLU A N 1
ATOM 687 C CA . GLU A 1 88 ? 39.319 42.688 9.432 1.00 8.19 88 GLU A CA 1
ATOM 688 C C . GLU A 1 88 ? 38.191 43.685 9.687 1.00 8.41 88 GLU A C 1
ATOM 689 O O . GLU A 1 88 ? 37.123 43.608 9.083 1.00 8.97 88 GLU A O 1
ATOM 695 N N . ALA A 1 89 ? 38.424 44.604 10.624 1.00 8.66 89 ALA A N 1
ATOM 696 C CA . ALA A 1 89 ? 37.414 45.586 11.012 1.00 8.69 89 ALA A CA 1
ATOM 697 C C . ALA A 1 89 ? 37.843 47.002 10.629 1.00 9.49 89 ALA A C 1
ATOM 698 O O . ALA A 1 89 ? 39.053 47.326 10.563 1.00 9.99 89 ALA A O 1
ATOM 700 N N . PHE A 1 90 ? 36.852 47.837 10.338 1.00 8.81 90 PHE A N 1
ATOM 701 C CA . PHE A 1 90 ? 37.073 49.200 9.870 1.00 9.23 90 PHE A CA 1
ATOM 702 C C . PHE A 1 90 ? 36.299 50.177 10.726 1.00 9.37 90 PHE A C 1
ATOM 703 O O . PHE A 1 90 ? 35.079 50.057 10.846 1.00 8.63 90 PHE A O 1
ATOM 711 N N . ASN A 1 91 ? 36.999 51.151 11.303 1.00 10.26 91 ASN A N 1
ATOM 712 C CA . ASN A 1 91 ? 36.377 52.086 12.213 1.00 10.79 91 ASN A CA 1
ATOM 713 C C . ASN A 1 91 ? 35.479 53.038 11.438 1.00 10.92 91 ASN A C 1
ATOM 714 O O . ASN A 1 91 ? 35.902 53.588 10.416 1.00 12.05 91 ASN A O 1
ATOM 722 N N . VAL A 1 92 ? 34.265 53.253 11.939 1.00 9.75 92 VAL A N 1
ATOM 723 C CA . VAL A 1 92 ? 33.339 54.232 11.369 1.00 10.18 92 VAL A CA 1
ATOM 724 C C . VAL A 1 92 ? 32.983 55.362 12.328 1.00 9.77 92 VAL A C 1
ATOM 725 O O . VAL A 1 92 ? 32.438 56.383 11.907 1.00 10.68 92 VAL A O 1
ATOM 729 N N . GLY A 1 93 ? 33.298 55.212 13.612 1.00 9.78 93 GLY A N 1
ATOM 730 C CA . GLY A 1 93 ? 33.008 56.283 14.562 1.00 10.14 93 GLY A CA 1
ATOM 731 C C . GLY A 1 93 ? 33.339 55.907 15.978 1.00 9.93 93 GLY A C 1
ATOM 732 O O . GLY A 1 93 ? 33.862 54.820 16.210 1.00 9.89 93 GLY A O 1
ATOM 733 N N . SER A 1 94 ? 33.082 56.830 16.907 1.00 10.44 94 SER A N 1
ATOM 734 C CA . SER A 1 94 ? 33.322 56.596 18.327 1.00 10.46 94 SER A CA 1
ATOM 735 C C . SER A 1 94 ? 32.103 57.000 19.120 1.00 9.97 94 SER A C 1
ATOM 736 O O . SER A 1 94 ? 31.323 57.837 18.660 1.00 11.40 94 SER A O 1
ATOM 739 N N . PHE A 1 95 ? 31.932 56.395 20.292 1.00 9.07 95 PHE A N 1
ATOM 740 C CA . PHE A 1 95 ? 30.923 56.851 21.245 1.00 8.79 95 PHE A CA 1
ATOM 741 C C . PHE A 1 95 ? 31.652 57.253 22.513 1.00 8.61 95 PHE A C 1
ATOM 742 O O . PHE A 1 95 ? 32.786 56.829 22.741 1.00 9.16 95 PHE A O 1
ATOM 750 N N . ARG A 1 96 ? 30.973 58.049 23.331 1.00 7.95 96 ARG A N 1
ATOM 751 C CA . ARG A 1 96 ? 31.573 58.596 24.560 1.00 7.98 96 ARG A CA 1
ATOM 752 C C . ARG A 1 96 ? 30.600 58.445 25.730 1.00 7.94 96 ARG A C 1
ATOM 753 O O . ARG A 1 96 ? 29.499 57.934 25.562 1.00 8.30 96 ARG A O 1
ATOM 761 N N . SER A 1 97 ? 30.993 58.879 26.920 1.00 8.19 97 SER A N 1
ATOM 762 C CA . SER A 1 97 ? 30.135 58.696 28.096 1.00 8.95 97 SER A CA 1
ATOM 763 C C . SER A 1 97 ? 28.947 59.640 28.023 1.00 9.07 97 SER A C 1
ATOM 764 O O . SER A 1 97 ? 29.073 60.804 27.608 1.00 9.19 97 SER A O 1
ATOM 768 N N . SER A 1 98 ? 27.793 59.134 28.433 1.00 8.61 98 SER A N 1
ATOM 769 C CA . SER A 1 98 ? 26.597 59.954 28.557 1.00 9.38 98 SER A CA 1
ATOM 770 C C . SER A 1 98 ? 25.680 59.430 29.618 1.00 9.79 98 SER A C 1
ATOM 771 O O . SER A 1 98 ? 25.525 58.227 29.770 1.00 10.19 98 SER A O 1
ATOM 774 N N . SER A 1 99 ? 25.082 60.362 30.359 1.00 10.35 99 SER A N 1
ATOM 775 C CA . SER A 1 99 ? 24.168 60.051 31.445 1.00 11.38 99 SER A CA 1
ATOM 776 C C . SER A 1 99 ? 22.837 59.448 30.973 1.00 11.57 99 SER A C 1
ATOM 777 O O . SER A 1 99 ? 22.239 58.601 31.672 1.00 13.31 99 SER A O 1
ATOM 781 N N . ASP A 1 100 ? 22.378 59.871 29.803 1.00 11.88 100 ASP A N 1
ATOM 782 C CA . ASP A 1 100 ? 21.170 59.332 29.171 1.00 11.71 100 ASP A CA 1
ATOM 783 C C . ASP A 1 100 ? 21.525 58.923 27.759 1.00 11.15 100 ASP A C 1
ATOM 784 O O . ASP A 1 100 ? 22.664 59.087 27.323 1.00 11.31 100 ASP A O 1
ATOM 789 N N . PHE A 1 101 ? 20.555 58.361 27.050 1.00 10.09 101 PHE A N 1
ATOM 790 C CA . PHE A 1 101 ? 20.776 57.932 25.670 1.00 10.33 101 PHE A CA 1
ATOM 791 C C . PHE A 1 101 ? 21.113 59.097 24.748 1.00 10.79 101 PHE A C 1
ATOM 792 O O . PHE A 1 101 ? 20.414 60.116 24.721 1.00 12.80 101 PHE A O 1
ATOM 800 N N . THR A 1 102 ? 22.216 58.940 24.028 1.00 9.89 102 THR A N 1
ATOM 801 C CA . THR A 1 102 ? 22.732 59.922 23.070 1.00 9.79 102 THR A CA 1
ATOM 802 C C . THR A 1 102 ? 22.659 59.311 21.666 1.00 9.06 102 THR A C 1
ATOM 803 O O . THR A 1 102 ? 23.031 58.154 21.470 1.00 8.39 102 THR A O 1
ATOM 807 N N . GLU A 1 103 ? 22.174 60.081 20.692 1.00 9.00 103 GLU A N 1
ATOM 808 C CA . GLU A 1 103 ? 22.104 59.641 19.314 1.00 9.93 103 GLU A CA 1
ATOM 809 C C . GLU A 1 103 ? 23.445 59.791 18.622 1.00 9.24 103 GLU A C 1
ATOM 810 O O . GLU A 1 103 ? 24.138 60.811 18.804 1.00 10.17 103 GLU A O 1
ATOM 816 N N . TYR A 1 104 ? 23.791 58.799 17.804 1.00 8.35 104 TYR A N 1
ATOM 817 C CA . TYR A 1 104 ? 24.947 58.845 16.937 1.00 8.86 104 TYR A CA 1
ATOM 818 C C . TYR A 1 104 ? 24.553 58.402 15.530 1.00 8.83 104 TYR A C 1
ATOM 819 O O . TYR A 1 104 ? 23.753 57.465 15.373 1.00 8.36 104 TYR A O 1
ATOM 828 N N . LYS A 1 105 ? 25.147 59.042 14.531 1.00 9.17 105 LYS A N 1
ATOM 829 C CA . LYS A 1 105 ? 25.053 58.629 13.129 1.00 10.46 105 LYS A CA 1
ATOM 830 C C . LYS A 1 105 ? 26.459 58.533 12.567 1.00 10.75 105 LYS A C 1
ATOM 831 O O . LYS A 1 105 ? 27.223 59.492 12.669 1.00 11.71 105 LYS A O 1
ATOM 837 N N . PHE A 1 106 ? 26.797 57.392 11.973 1.00 9.66 106 PHE A N 1
ATOM 838 C CA . PHE A 1 106 ? 28.134 57.137 11.421 1.00 10.32 106 PHE A CA 1
ATOM 839 C C . PHE A 1 106 ? 28.031 56.831 9.930 1.00 10.35 106 PHE A C 1
ATOM 840 O O . PHE A 1 106 ? 27.292 55.948 9.526 1.00 9.47 106 PHE A O 1
ATOM 848 N N . GLU A 1 107 ? 28.770 57.566 9.113 1.00 10.56 107 GLU A N 1
ATOM 849 C CA . GLU A 1 107 ? 28.820 57.315 7.688 1.00 11.74 107 GLU A CA 1
ATOM 850 C C . GLU A 1 107 ? 29.708 56.115 7.405 1.00 11.64 107 GLU A C 1
ATOM 851 O O . GLU A 1 107 ? 30.846 56.039 7.891 1.00 13.36 107 GLU A O 1
ATOM 857 N N . VAL A 1 108 ? 29.190 55.171 6.630 1.00 10.86 108 VAL A N 1
ATOM 858 C CA . VAL A 1 108 ? 29.980 54.037 6.184 1.00 11.84 108 VAL A CA 1
ATOM 859 C C . VAL A 1 108 ? 30.552 54.381 4.814 1.00 11.68 108 VAL A C 1
ATOM 860 O O . VAL A 1 108 ? 29.811 54.751 3.893 1.00 11.59 108 VAL A O 1
ATOM 864 N N . ASP A 1 109 ? 31.868 54.266 4.687 1.00 13.68 109 ASP A N 1
ATOM 865 C CA . ASP A 1 109 ? 32.524 54.539 3.415 1.00 13.85 109 ASP A CA 1
ATOM 866 C C . ASP A 1 109 ? 31.883 53.740 2.291 1.00 13.67 109 ASP A C 1
ATOM 867 O O . ASP A 1 109 ? 31.560 52.573 2.475 1.00 12.68 109 ASP A O 1
ATOM 872 N N . ASP A 1 110 ? 31.724 54.336 1.105 1.00 14.36 110 ASP A N 1
ATOM 873 C CA . ASP A 1 110 ? 31.095 53.627 -0.006 1.00 15.12 110 ASP A CA 1
ATOM 874 C C . ASP A 1 110 ? 31.880 52.422 -0.489 1.00 14.52 110 ASP A C 1
ATOM 875 O O . ASP A 1 110 ? 31.325 51.579 -1.183 1.00 15.49 110 ASP A O 1
ATOM 880 N N . GLU A 1 111 ? 33.157 52.337 -0.107 1.00 14.41 111 GLU A N 1
ATOM 881 C CA . GLU A 1 111 ? 34.010 51.210 -0.456 1.00 14.76 111 GLU A CA 1
ATOM 882 C C . GLU A 1 111 ? 33.646 49.943 0.310 1.00 13.10 111 GLU A C 1
ATOM 883 O O . GLU A 1 111 ? 34.123 48.863 -0.035 1.00 13.64 111 GLU A O 1
ATOM 889 N N . TYR A 1 112 ? 32.861 50.062 1.382 1.00 11.01 112 TYR A N 1
ATOM 890 C CA . TYR A 1 112 ? 32.620 48.934 2.292 1.00 10.19 112 TYR A CA 1
ATOM 891 C C . TYR A 1 112 ? 31.217 48.377 2.174 1.00 8.47 112 TYR A C 1
ATOM 892 O O . TYR A 1 112 ? 30.245 49.037 2.514 1.00 8.47 112 TYR A O 1
ATOM 901 N N . GLN A 1 113 ? 31.139 47.148 1.676 1.00 6.89 113 GLN A N 1
ATOM 902 C CA . GLN A 1 113 ? 29.906 46.379 1.661 1.00 7.13 113 GLN A CA 1
ATOM 903 C C . GLN A 1 113 ? 30.044 45.301 2.732 1.00 6.84 113 GLN A C 1
ATOM 904 O O . GLN A 1 113 ? 30.910 44.443 2.637 1.00 6.81 113 GLN A O 1
ATOM 910 N N . PHE A 1 114 ? 29.226 45.380 3.771 1.00 6.52 114 PHE A N 1
ATOM 911 C CA . PHE A 1 114 ? 29.546 44.729 5.053 1.00 6.42 114 PHE A CA 1
ATOM 912 C C . PHE A 1 114 ? 28.364 43.984 5.658 1.00 6.60 114 PHE A C 1
ATOM 913 O O . PHE A 1 114 ? 27.212 44.310 5.343 1.00 6.08 114 PHE A O 1
ATOM 921 N N . ASP A 1 115 ? 28.650 43.003 6.518 1.00 6.29 115 ASP A N 1
ATOM 922 C CA . ASP A 1 115 ? 27.605 42.146 7.083 1.00 6.64 115 ASP A CA 1
A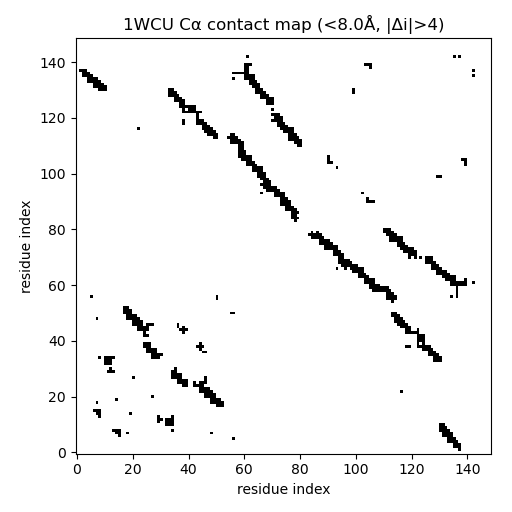TOM 923 C C . ASP A 1 115 ? 27.483 42.224 8.611 1.00 6.04 115 ASP A C 1
ATOM 924 O O . ASP A 1 115 ? 26.626 41.550 9.175 1.00 6.81 115 ASP A O 1
ATOM 929 N N . ARG A 1 116 ? 28.315 43.040 9.260 1.00 6.74 116 ARG A N 1
ATOM 930 C CA . ARG A 1 116 ? 28.386 43.085 10.732 1.00 6.59 116 ARG A CA 1
ATOM 931 C C . ARG A 1 116 ? 28.692 44.491 11.234 1.00 6.59 116 ARG A C 1
ATOM 932 O O . ARG A 1 116 ? 29.615 45.154 10.724 1.00 6.79 116 ARG A O 1
ATOM 940 N N . ILE A 1 117 ? 27.927 44.905 12.248 1.00 6.87 117 ILE A N 1
ATOM 941 C CA . ILE A 1 117 ? 28.120 46.151 12.970 1.00 6.70 117 ILE A CA 1
ATOM 942 C C . ILE A 1 117 ? 28.749 45.839 14.335 1.00 6.32 117 ILE A C 1
ATOM 943 O O . ILE A 1 117 ? 28.141 45.159 15.173 1.00 5.83 117 ILE A O 1
ATOM 948 N N . ILE A 1 118 ? 29.934 46.381 14.571 1.00 6.05 118 ILE A N 1
ATOM 949 C CA . ILE A 1 118 ? 30.695 46.167 15.805 1.00 6.47 118 ILE A CA 1
ATOM 950 C C . ILE A 1 118 ? 30.575 47.357 16.743 1.00 7.06 118 ILE A C 1
ATOM 951 O O . ILE A 1 118 ? 30.680 48.498 16.309 1.00 7.00 118 ILE A O 1
ATOM 956 N N . VAL A 1 119 ? 30.338 47.087 18.022 1.00 7.08 119 VAL A N 1
ATOM 957 C CA . VAL A 1 119 ? 30.443 48.106 19.085 1.00 7.12 119 VAL A CA 1
ATOM 958 C C . VAL A 1 119 ? 31.440 47.528 20.074 1.00 6.97 119 VAL A C 1
ATOM 959 O O . VAL A 1 119 ? 31.296 46.377 20.473 1.00 6.73 119 VAL A O 1
ATOM 963 N N . GLN A 1 120 ? 32.445 48.311 20.461 1.00 7.46 120 GLN A N 1
ATOM 964 C CA . GLN A 1 120 ? 33.585 47.794 21.209 1.00 8.32 120 GLN A CA 1
ATOM 965 C C . GLN A 1 120 ? 34.014 48.758 22.320 1.00 8.16 120 GLN A C 1
ATOM 966 O O . GLN A 1 120 ? 34.027 49.978 22.118 1.00 8.06 120 GLN A O 1
ATOM 972 N N . ASP A 1 121 ? 34.344 48.205 23.483 1.00 8.12 121 ASP A N 1
ATOM 973 C CA . ASP A 1 121 ? 34.777 48.977 24.665 1.00 8.41 121 ASP A CA 1
ATOM 974 C C . ASP A 1 121 ? 36.263 49.297 24.635 1.00 9.23 121 ASP A C 1
ATOM 975 O O . ASP A 1 121 ? 37.076 48.462 24.989 1.00 10.41 121 ASP A O 1
ATOM 980 N N . GLY A 1 122 ? 36.604 50.529 24.271 1.00 9.39 122 GLY A N 1
ATOM 981 C CA . GLY A 1 122 ? 38.003 50.898 24.055 1.00 9.05 122 GLY A CA 1
ATOM 982 C C . GLY A 1 122 ? 38.879 50.789 25.288 1.00 9.15 122 GLY A C 1
ATOM 983 O O . GLY A 1 122 ? 39.966 50.205 25.219 1.00 9.65 122 GLY A O 1
ATOM 984 N N . PRO A 1 123 ? 38.437 51.376 26.405 1.00 8.92 123 PRO A N 1
ATOM 985 C CA . PRO A 1 123 ? 39.194 51.244 27.645 1.00 9.03 123 PRO A CA 1
ATOM 986 C C . PRO A 1 123 ? 39.247 49.881 28.324 1.00 8.98 123 PRO A C 1
ATOM 987 O O . PRO A 1 123 ? 39.893 49.788 29.373 1.00 10.35 123 PRO A O 1
ATOM 991 N N . ALA A 1 124 ? 38.602 48.844 27.787 1.00 9.25 124 ALA A N 1
ATOM 992 C CA . ALA A 1 124 ? 38.568 47.528 28.435 1.00 9.24 124 ALA A CA 1
ATOM 993 C C . ALA A 1 124 ? 38.157 47.666 29.901 1.00 9.71 124 ALA A C 1
ATOM 994 O O . ALA A 1 124 ? 38.857 47.243 30.814 1.00 10.29 124 ALA A O 1
ATOM 996 N N . SER A 1 125 ? 36.972 48.233 30.095 1.00 9.52 125 SER A N 1
ATOM 997 C CA . SER A 1 125 ? 36.506 48.736 31.389 1.00 9.43 125 SER A CA 1
ATOM 998 C C . SER A 1 125 ? 35.586 47.811 32.174 1.00 9.73 125 SER A C 1
ATOM 999 O O . SER A 1 125 ? 35.338 48.059 33.356 1.00 10.33 125 SER A O 1
ATOM 1002 N N . ASN A 1 126 ? 35.004 46.818 31.506 1.00 9.63 126 ASN A N 1
ATOM 1003 C CA . ASN A 1 126 ? 34.007 45.940 32.128 1.00 9.70 126 ASN A CA 1
ATOM 1004 C C . ASN A 1 126 ? 32.771 46.710 32.602 1.00 9.98 126 ASN A C 1
ATOM 1005 O O . ASN A 1 126 ? 32.021 46.202 33.446 1.00 11.83 126 ASN A O 1
ATOM 1010 N N . ILE A 1 127 ? 32.528 47.885 32.005 1.00 9.20 127 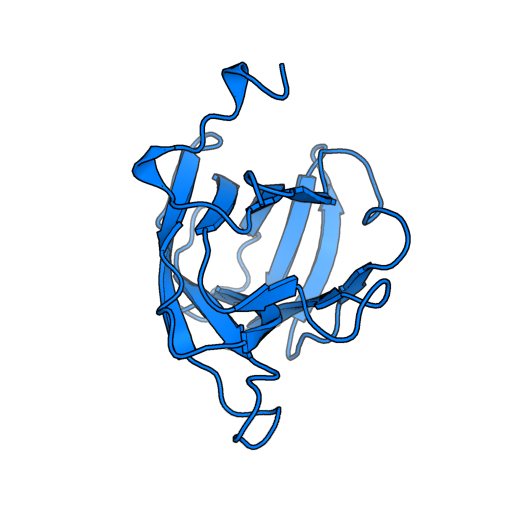ILE A N 1
ATOM 1011 C CA . ILE A 1 127 ? 31.377 48.750 32.339 1.00 9.35 127 ILE A CA 1
ATOM 1012 C C . ILE A 1 127 ? 30.288 48.556 31.280 1.00 9.29 127 ILE A C 1
ATOM 1013 O O . ILE A 1 127 ? 30.593 48.554 30.096 1.00 9.30 127 ILE A O 1
ATOM 1018 N N . PRO A 1 128 ? 29.025 48.407 31.693 1.00 8.90 128 PRO A N 1
ATOM 1019 C CA . PRO A 1 128 ? 27.979 48.179 30.697 1.00 8.49 128 PRO A CA 1
ATOM 1020 C C . PRO A 1 128 ? 27.782 49.362 29.741 1.00 8.20 128 PRO A C 1
ATOM 1021 O O . PRO A 1 128 ? 27.860 50.535 30.136 1.00 8.33 128 PRO A O 1
ATOM 1025 N N . ILE A 1 129 ? 27.543 49.017 28.476 1.00 7.62 129 ILE A N 1
ATOM 1026 C CA . ILE A 1 129 ? 27.244 49.952 27.402 1.00 7.38 129 ILE A CA 1
ATOM 1027 C C . ILE A 1 129 ? 25.820 49.638 26.960 1.00 7.38 129 ILE A C 1
ATOM 1028 O O . ILE A 1 129 ? 25.574 48.562 26.399 1.00 7.27 129 ILE A O 1
ATOM 1033 N N . TYR A 1 130 ? 24.891 50.545 27.257 1.00 7.13 130 TYR A N 1
ATOM 1034 C CA . TYR A 1 130 ? 23.467 50.357 26.974 1.00 7.34 130 TYR A CA 1
ATOM 1035 C C . TYR A 1 130 ? 23.100 50.971 25.634 1.00 7.71 130 TYR A C 1
ATOM 1036 O O . TYR A 1 130 ? 23.465 52.115 25.339 1.00 7.83 130 TYR A O 1
ATOM 1045 N N . MET A 1 131 ? 22.381 50.205 24.813 1.00 7.07 131 MET A N 1
ATOM 1046 C CA . MET A 1 131 ? 22.077 50.640 23.447 1.00 7.45 131 MET A CA 1
ATOM 1047 C C . MET A 1 131 ? 20.594 50.476 23.130 1.00 7.43 131 MET A C 1
ATOM 1048 O O . MET A 1 131 ? 19.952 49.538 23.595 1.00 7.12 131 MET A O 1
ATOM 1053 N N . ARG A 1 132 ? 20.079 51.378 22.295 1.00 7.12 132 ARG A N 1
ATOM 1054 C CA . ARG A 1 132 ? 18.727 51.272 21.761 1.00 7.61 132 ARG A CA 1
ATOM 1055 C C . ARG A 1 132 ? 18.709 51.727 20.309 1.00 7.94 132 ARG A C 1
ATOM 1056 O O . ARG A 1 132 ? 19.574 52.489 19.883 1.00 7.51 132 ARG A O 1
ATOM 1064 N N . TYR A 1 133 ? 17.703 51.283 19.566 1.00 7.51 133 TYR A N 1
ATOM 1065 C CA . TYR A 1 133 ? 17.428 51.794 18.216 1.00 8.56 133 TYR A CA 1
ATOM 1066 C C . TYR A 1 133 ? 18.653 51.700 17.296 1.00 8.03 133 TYR A C 1
ATOM 1067 O O . TYR A 1 133 ? 19.071 52.684 16.695 1.00 8.30 133 TYR A O 1
ATOM 1076 N N . ILE A 1 134 ? 19.190 50.497 17.186 1.00 8.13 134 ILE A N 1
ATOM 1077 C CA . ILE A 1 134 ? 20.283 50.213 16.275 1.00 8.02 134 ILE A CA 1
ATOM 1078 C C . ILE A 1 134 ? 19.676 49.994 14.894 1.00 8.60 134 ILE A C 1
ATOM 1079 O O . ILE A 1 134 ? 18.947 49.025 14.673 1.00 8.92 134 ILE A O 1
ATOM 1084 N N . ILE A 1 135 ? 19.962 50.909 13.974 1.00 8.39 135 ILE A N 1
ATOM 1085 C CA . ILE A 1 135 ? 19.304 50.943 12.665 1.00 8.84 135 ILE A CA 1
ATOM 1086 C C . ILE A 1 135 ? 20.335 51.245 11.590 1.00 8.99 135 ILE A C 1
ATOM 1087 O O . ILE A 1 135 ? 21.084 52.206 11.700 1.00 9.41 135 ILE A O 1
ATOM 1092 N N . TYR A 1 136 ? 20.366 50.438 10.542 1.00 8.21 136 TYR A N 1
ATOM 1093 C CA . TYR A 1 136 ? 21.174 50.705 9.354 1.00 8.01 136 TYR A CA 1
ATOM 1094 C C . TYR A 1 136 ? 20.302 51.239 8.217 1.00 7.94 136 TYR A C 1
ATOM 1095 O O . TYR A 1 136 ? 19.221 50.730 7.974 1.00 7.86 136 TYR A O 1
ATOM 1104 N N . SER A 1 137 ? 20.800 52.246 7.515 1.00 7.13 137 SER A N 1
ATOM 1105 C CA . SER A 1 137 ? 20.153 52.797 6.333 1.00 7.94 137 SER A CA 1
ATOM 1106 C C . SER A 1 137 ? 21.106 52.714 5.152 1.00 7.86 137 SER A C 1
ATOM 1107 O O . SER A 1 137 ? 22.291 53.017 5.277 1.00 7.86 137 SER A O 1
ATOM 1110 N N . THR A 1 138 ? 20.582 52.343 3.983 1.00 8.63 138 THR A N 1
ATOM 1111 C CA . THR A 1 138 ? 21.377 52.408 2.762 1.00 8.94 138 THR A CA 1
ATOM 1112 C C . THR A 1 138 ? 21.634 53.848 2.327 1.00 8.76 138 THR A C 1
ATOM 1113 O O . THR A 1 138 ? 22.517 54.098 1.505 1.00 9.89 138 THR A O 1
ATOM 1117 N N . GLY A 1 139 ? 20.861 54.780 2.880 1.00 9.33 139 GLY A N 1
ATOM 1118 C CA . GLY A 1 139 ? 20.966 56.197 2.516 1.00 9.90 139 GLY A CA 1
ATOM 1119 C C . GLY A 1 139 ? 22.059 56.917 3.296 1.00 10.63 139 GLY A C 1
ATOM 1120 O O . GLY A 1 139 ? 22.734 56.341 4.137 1.00 10.87 139 GLY A O 1
ATOM 1121 N N . SER A 1 140 ? 22.233 58.200 3.018 1.00 11.88 140 SER A N 1
ATOM 1122 C CA . SER A 1 140 ? 23.259 58.962 3.707 1.00 11.53 140 SER A CA 1
ATOM 1123 C C . SER A 1 140 ? 22.794 59.332 5.107 1.00 11.73 140 SER A C 1
ATOM 1124 O O . SER A 1 140 ? 21.604 59.397 5.406 1.00 11.19 140 SER A O 1
ATOM 1127 N N . CYS A 1 141 ? 23.748 59.586 5.991 1.00 11.04 141 CYS A N 1
ATOM 1128 C CA . CYS A 1 141 ? 23.375 60.035 7.320 1.00 11.85 141 CYS A CA 1
ATOM 1129 C C . CYS A 1 141 ? 22.656 61.378 7.297 1.00 12.27 141 CYS A C 1
ATOM 1130 O O . CYS A 1 141 ? 21.793 61.594 8.118 1.00 12.04 141 CYS A O 1
ATOM 1133 N N . ASP A 1 142 ? 23.013 62.245 6.356 1.00 14.70 142 ASP A N 1
ATOM 1134 C CA . ASP A 1 142 ? 22.315 63.536 6.211 1.00 16.75 142 ASP A CA 1
ATOM 1135 C C . ASP A 1 142 ? 20.802 63.337 6.044 1.00 18.73 142 ASP A C 1
ATOM 1136 O O . ASP A 1 142 ? 19.995 64.115 6.574 1.00 19.72 142 ASP A O 1
ATOM 1141 N N . ASP A 1 143 ? 20.415 62.278 5.328 1.00 20.39 143 ASP A N 1
ATOM 1142 C CA . ASP A 1 143 ? 18.996 62.002 5.054 1.00 21.78 143 ASP A CA 1
ATOM 1143 C C . ASP A 1 143 ? 18.281 61.139 6.113 1.00 23.17 143 ASP A C 1
ATOM 1144 O O . ASP A 1 143 ? 17.094 60.875 5.962 1.00 23.51 143 ASP A O 1
ATOM 1149 N N . HIS A 1 144 ? 18.985 60.703 7.165 1.00 23.81 144 HIS A N 1
ATOM 1150 C CA . HIS A 1 144 ? 18.386 59.900 8.259 1.00 25.30 144 HIS A CA 1
ATOM 1151 C C . HIS A 1 144 ? 17.947 60.729 9.492 1.00 26.95 144 HIS A C 1
ATOM 1152 O O . HIS A 1 144 ? 18.740 61.500 10.030 1.00 27.64 144 HIS A O 1
ATOM 1159 N N . ILE A 1 145 ? 16.715 60.519 9.969 1.00 28.83 145 ILE A N 1
ATOM 1160 C CA . ILE A 1 145 ? 16.299 60.972 11.322 1.00 30.18 145 ILE A CA 1
ATOM 1161 C C . ILE A 1 145 ? 15.300 59.999 11.961 1.00 30.93 145 ILE A C 1
ATOM 1162 O O . ILE A 1 145 ? 14.391 59.511 11.286 1.00 30.69 145 ILE A O 1
ATOM 1167 N N . LEU A 1 146 ? 15.464 59.741 13.260 1.00 32.11 146 LEU A N 1
ATOM 1168 C CA . LEU A 1 146 ? 14.631 58.755 13.965 1.00 32.73 146 LEU A CA 1
ATOM 1169 C C . LEU A 1 146 ? 13.178 59.208 14.125 1.00 33.56 146 LEU A C 1
ATOM 1170 O O . LEU A 1 146 ? 12.273 58.376 14.184 1.00 33.76 146 LEU A O 1
ATOM 1175 N N . GLU A 1 147 ? 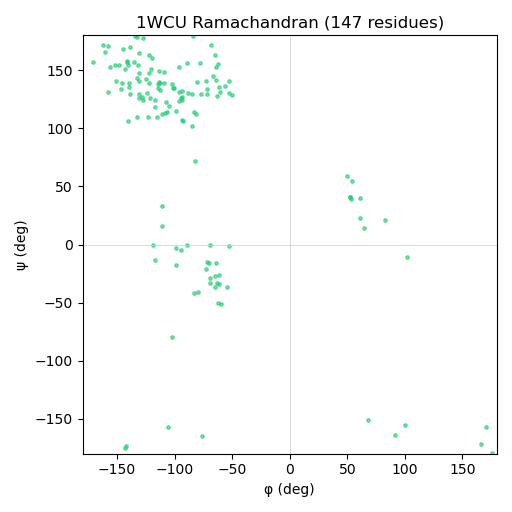12.954 60.517 14.198 1.00 34.16 147 GLU A N 1
ATOM 1176 C CA . GLU A 1 147 ? 11.599 61.045 14.379 1.00 34.78 147 GLU A CA 1
ATOM 1177 C C . GLU A 1 147 ? 10.690 60.645 13.215 1.00 35.13 147 GLU A C 1
ATOM 1178 O O . GLU A 1 147 ? 9.496 60.392 13.411 1.00 35.22 147 GLU A O 1
ATOM 1184 N N . HIS A 1 148 ? 11.262 60.559 12.014 1.00 35.34 148 HIS A N 1
ATOM 1185 C CA . HIS A 1 148 ? 10.523 60.095 10.845 1.00 35.28 148 HIS A CA 1
ATOM 1186 C C . HIS A 1 148 ? 10.104 58.238 11.250 0.0000 40.80 148 HIS A C 1
ATOM 1187 O O . HIS A 1 148 ? 9.030 57.766 10.875 0.0000 41.24 148 HIS A O 1
ATOM 1194 N N . HIS A 1 149 ? 10.771 57.168 11.911 1.00 41.26 149 HIS A N 1
ATOM 1195 C CA . HIS A 1 149 ? 10.608 55.965 12.722 1.00 41.14 149 HIS A CA 1
ATOM 1196 C C . HIS A 1 149 ? 9.764 56.207 13.985 1.00 41.00 149 HIS A C 1
ATOM 1197 O O . HIS A 1 149 ? 9.541 55.279 14.764 1.00 41.22 149 HIS A O 1
ATOM 1204 N N . HIS A 1 150 ? 9.314 57.444 14.194 1.00 40.63 150 HIS A N 1
ATOM 1205 C CA . HIS A 1 150 ? 8.354 57.771 15.261 1.00 40.47 150 HIS A CA 1
ATOM 1206 C C . HIS A 1 150 ? 8.845 57.430 16.669 1.00 40.55 150 HIS A C 1
ATOM 1207 O O . HIS A 1 150 ? 10.003 57.674 17.015 1.00 40.85 150 HIS A O 1
#

Foldseek 3Di:
DPKDKDWQFAWDWDTDPQKDWPWDQWDWGHDPRFIKTFHHAQDFTKTKIFGRPDLFPFAKFKKKKWKAWQAKFFKWFAQWPPDDRPDIGTFDMGGHDHDIDMDMTTGPNNTTGGIIMTTGPRSHSTMMTIRRTMTMNHYPVPDDCVVVD

CATH classification: 2.60.120.430

InterPro domains:
  IPR002883 CBM10/dockerin domain [PF02013] (19-55)
  IPR002883 CBM10/dockerin domain [PF02013] (62-98)
  IPR002883 CBM10/dockerin domain [PF02013] (105-140)
  IPR002883 CBM10/dockerin domain [PS51763] (18-56)
  IPR002883 CBM10/dockerin domain [PS51763] (62-99)
  IPR002883 CBM10/dockerin domain [PS51763] (105-142)
  IPR008979 Galactose-binding-like domain superfamily [SSF49785] (172-328)
  IPR008979 Galactose-binding-like domain superfamily [SSF49785] (335-478)
  IPR009034 Fungal dockerin domain superfamily [G3DSA:3.90.1220.10] (17-58)
  IPR009034 Fungal dockerin domain superfamily [G3DSA:3.90.1220.10] (62-100)
  IPR009034 Fungal dockerin domain superfamily [G3DSA:3.90.1220.10] (105-146)
  IPR009034 Fungal dockerin domain superfamily [SSF64571] (18-58)
  IPR009034 Fungal dockerin domain superfamily [SSF64571] (62-100)
  IPR009034 Fungal dockerin domain superfamily [SSF64571] (105-143)

B-factor: mean 14.96, std 10.83, range [5.83, 155.04]

Sequence (149 aa):
VSATYSVVYETGKKLNSGFDNWGWDSKMSFKDNSLVLTADPDEYGAISLKNLNSNYYGKGGCIYLQVKTETEGLVKVQGVRGYDETEAFNVGSFRSSSDFTEYKFEVDDEYQFDRIIVQDGPASNIPIYMRYIIYSTGSCDDHILEHHH

Solvent-accessible surface area: 7510 Å² total; per-residue (Å²): 196,98,44,76,89,25,41,0,0,82,51,26,147,151,25,57,103,23,25,61,42,106,26,88,70,22,130,42,51,41,133,76,82,0,0,4,0,36,0,50,91,129,74,93,0,0,0,0,0,30,5,99,100,63,120,60,14,13,123,0,12,0,0,4,1,23,0,41,5,150,6,88,7,51,0,28,0,8,7,3,157,81,106,102,90,102,86,38,26,84,27,21,68,4,133,54,17,120,99,35,30,96,27,88,16,123,7,68,95,126,44,38,0,10,15,1,0,0,6,0,36,72,30,36,68,59,46,0,37,0,47,64,1,2,1,1,60,17,58,7,128,111,2,87,19,124,134,60,191

Organism: Piromyces equi (NCBI:txid99929)

Secondary structure (DSSP, 8-state):
----EEEEE-SSSSPPTTEEE--BSEEEEEETTEEEEEEPTT---EEEEEESSSS-SEEEEEEEEEEEESS-EEEEEES-TTS-TT--EEEEEE--EEEEEEEEEEEEEEEEESEEEEEETT-----EEEEEEEEESS-GGG--GGGG-

Nearest PDB structures (foldseek):
  1wcu-assembly1_A  TM=1.007E+00  e=3.625E-31  Piromyces sp. 'equi'
  1gwk-assembly2_B  TM=9.215E-01  e=1.105E-14  Piromyces sp. 'equi'
  1w8w-assembly2_B  TM=9.095E-01  e=1.369E-14  Piromyces sp. 'equi'
  1oh3-assembly2_B  TM=9.103E-01  e=1.607E-14  Piromyces sp. 'equi'
  1w90-assembly1_A  TM=8.763E-01  e=7.604E-15  Piromyces sp. 'equi'